Protein AF-A0A9W7L3L1-F1 (afdb_monomer_lite)

Foldseek 3Di:
DDDDDPVRLLVVLVVVLVVVLVVLVVVLVVLLVVLVVPLPDDPVVVLVSLVVLVVVLVVLLVVLVCQLVVLVVVLCCLQPPDADPVRHDPDPDNDDNVNSVSSSCSNVVSVLVSSLVSSCCSLPVGPVCSLVPRPDPVPRQDPPDPSDDDSVVSNVVSVVSSVVSVVVSVVSSVVSVVD

Sequence (179 aa):
MSIPDKTTAQLIALATAVVEVATRNFFFVLFLKGGADNSHWGEEGWMKYAKRAKLRVQDCANDMVVEYLSTFTSSFFLLYLEPSQVFKFASDKTISKSTIFTLAAYQLAPEIALDFYATFMEILAGLKTVHVCYWNPSTGSDPTSQYYFDRFGDMVKAFITKLTMTTAVTCFVLLVCIK

pLDDT: mean 71.61, std 10.52, range [39.62, 88.19]

Structure (mmCIF, N/CA/C/O backbone):
data_AF-A0A9W7L3L1-F1
#
_entry.id   AF-A0A9W7L3L1-F1
#
loop_
_atom_site.group_PDB
_atom_site.id
_atom_site.type_symbol
_atom_site.label_atom_id
_atom_site.label_alt_id
_atom_site.label_comp_id
_atom_site.label_asym_id
_atom_site.label_entity_id
_atom_site.label_seq_id
_atom_site.pdbx_PDB_ins_code
_atom_site.Cartn_x
_atom_site.Cartn_y
_atom_site.Cartn_z
_atom_site.occupancy
_atom_site.B_iso_or_equiv
_atom_site.auth_seq_id
_atom_site.auth_comp_id
_atom_site.auth_asym_id
_atom_site.auth_atom_id
_atom_site.pdbx_PDB_model_num
ATOM 1 N N . MET A 1 1 ? -29.205 -2.256 13.000 1.00 49.16 1 MET A N 1
ATOM 2 C CA . MET A 1 1 ? -28.303 -3.328 12.507 1.00 49.16 1 MET A CA 1
ATOM 3 C C . MET A 1 1 ? -27.537 -3.898 13.690 1.00 49.16 1 MET A C 1
ATOM 5 O O . MET A 1 1 ? -27.146 -3.123 14.553 1.00 49.16 1 MET A O 1
ATOM 9 N N . SER A 1 2 ? -27.358 -5.217 13.777 1.00 57.81 2 SER A N 1
ATOM 10 C CA . SER A 1 2 ? -26.485 -5.831 14.788 1.00 57.81 2 SER A CA 1
ATOM 11 C C . SER A 1 2 ? -25.017 -5.662 14.397 1.00 57.81 2 SER A C 1
ATOM 13 O O . SER A 1 2 ? -24.681 -5.798 13.224 1.00 57.81 2 SER A O 1
ATOM 15 N N . ILE A 1 3 ? -24.152 -5.387 15.377 1.00 64.69 3 ILE A N 1
ATOM 16 C CA . ILE A 1 3 ? -22.695 -5.423 15.192 1.00 64.69 3 ILE A CA 1
ATOM 17 C C . ILE A 1 3 ? -22.320 -6.858 14.783 1.00 64.69 3 ILE A C 1
ATOM 19 O O . ILE A 1 3 ? -22.795 -7.784 15.450 1.00 64.69 3 ILE A O 1
ATOM 23 N N . PRO A 1 4 ? -21.538 -7.062 13.707 1.00 66.12 4 PRO A N 1
ATOM 24 C CA . PRO A 1 4 ? -21.107 -8.395 13.304 1.00 66.12 4 PRO A CA 1
ATOM 25 C C . PRO A 1 4 ? -20.344 -9.073 14.444 1.00 66.12 4 PRO A C 1
ATOM 27 O O . PRO A 1 4 ? -19.575 -8.433 15.166 1.00 66.12 4 PRO A O 1
ATOM 30 N N . ASP A 1 5 ? -20.577 -10.371 14.626 1.00 78.38 5 ASP A N 1
ATOM 31 C CA . ASP A 1 5 ? -19.820 -11.157 15.591 1.00 78.38 5 ASP A CA 1
ATOM 32 C C . ASP A 1 5 ? -18.340 -11.246 15.181 1.00 78.38 5 ASP A C 1
ATOM 34 O O . ASP A 1 5 ? -17.952 -10.941 14.049 1.00 78.38 5 ASP A O 1
ATOM 38 N N . LYS A 1 6 ? -17.497 -11.675 16.123 1.00 74.06 6 LYS A N 1
ATOM 39 C CA . LYS A 1 6 ? -16.042 -11.743 15.954 1.00 74.06 6 LYS A CA 1
ATOM 40 C C . LYS A 1 6 ? -15.629 -12.539 14.711 1.00 74.06 6 LYS A C 1
ATOM 42 O O . LYS A 1 6 ? -14.729 -12.109 13.997 1.00 74.06 6 LYS A O 1
ATOM 47 N N . THR A 1 7 ? -16.277 -13.675 14.458 1.00 80.75 7 THR A N 1
ATOM 48 C CA . THR A 1 7 ? -15.957 -14.551 13.326 1.00 80.75 7 THR A CA 1
ATOM 49 C C . THR A 1 7 ? -16.344 -13.883 12.015 1.00 80.75 7 THR A C 1
ATOM 51 O O . THR A 1 7 ? -15.535 -13.844 11.091 1.00 80.75 7 THR A O 1
ATOM 54 N N . THR A 1 8 ? -17.530 -13.279 11.953 1.00 80.81 8 THR A N 1
ATOM 55 C CA . THR A 1 8 ? -17.968 -12.513 10.7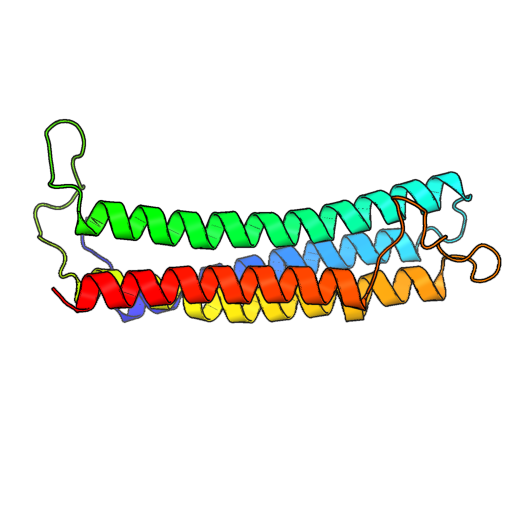79 1.00 80.81 8 THR A CA 1
ATOM 56 C C . THR A 1 8 ? -17.032 -11.338 10.488 1.00 80.81 8 THR A C 1
ATOM 58 O O . THR A 1 8 ? -16.625 -11.152 9.345 1.00 80.81 8 THR A O 1
ATOM 61 N N . ALA A 1 9 ? -16.621 -10.578 11.508 1.00 74.81 9 ALA A N 1
ATOM 62 C CA . ALA A 1 9 ? -15.696 -9.457 11.340 1.00 74.81 9 ALA A CA 1
ATOM 63 C C . ALA A 1 9 ? -14.323 -9.899 10.804 1.00 74.81 9 ALA A C 1
ATOM 65 O O . ALA A 1 9 ? -13.785 -9.269 9.898 1.00 74.81 9 ALA A O 1
ATOM 66 N N . GLN A 1 10 ? -13.780 -11.007 11.318 1.00 75.50 10 GLN A N 1
ATOM 67 C CA . GLN A 1 10 ? -12.518 -11.577 10.836 1.00 75.50 10 GLN A CA 1
ATOM 68 C C . GLN A 1 10 ? -12.615 -12.069 9.389 1.00 75.50 10 GLN A C 1
ATOM 70 O O . GLN A 1 10 ? -11.699 -11.839 8.604 1.00 75.50 10 GLN A O 1
ATOM 75 N N . LEU A 1 11 ? -13.715 -12.736 9.029 1.00 80.06 11 LEU A N 1
ATOM 76 C CA . LEU A 1 11 ? -13.930 -13.230 7.668 1.00 80.06 11 LEU A CA 1
ATOM 77 C C . LEU A 1 11 ? -14.075 -12.089 6.665 1.00 80.06 11 LEU A C 1
ATOM 79 O O . LEU A 1 11 ? -13.527 -12.183 5.571 1.00 80.06 11 LEU A O 1
ATOM 83 N N . ILE A 1 12 ? -14.774 -11.014 7.038 1.00 82.00 12 ILE A N 1
ATOM 84 C CA . ILE A 1 12 ? -14.893 -9.821 6.196 1.00 82.00 12 ILE A CA 1
ATOM 85 C C . ILE A 1 12 ? -13.519 -9.182 6.005 1.00 82.00 12 ILE A C 1
ATOM 87 O O . ILE A 1 12 ? -13.128 -8.992 4.861 1.00 82.00 12 ILE A O 1
ATOM 91 N N . ALA A 1 13 ? -12.769 -8.939 7.087 1.00 77.44 13 ALA A N 1
ATOM 92 C CA . ALA A 1 13 ? -11.431 -8.348 7.009 1.00 77.44 13 ALA A CA 1
ATOM 93 C C . ALA A 1 13 ? -10.471 -9.188 6.148 1.00 77.44 13 ALA A C 1
ATOM 95 O O . ALA A 1 13 ? -9.719 -8.655 5.338 1.00 77.44 13 ALA A O 1
ATOM 96 N N . LEU A 1 14 ? -10.526 -10.519 6.269 1.00 79.69 14 LEU A N 1
ATOM 97 C CA . LEU A 1 14 ? -9.731 -11.415 5.431 1.00 79.69 14 LEU A CA 1
ATOM 98 C C . LEU A 1 14 ? -10.170 -11.370 3.961 1.00 79.69 14 LEU A C 1
ATOM 100 O O . LEU A 1 14 ? -9.328 -11.335 3.068 1.00 79.69 14 LEU A O 1
ATOM 104 N N . ALA A 1 15 ? -11.476 -11.394 3.693 1.00 83.19 15 ALA A N 1
ATOM 105 C CA . ALA A 1 15 ? -11.995 -11.361 2.330 1.00 83.19 15 ALA A CA 1
ATOM 106 C C . ALA A 1 15 ? -11.652 -10.040 1.627 1.00 83.19 15 ALA A C 1
ATOM 108 O O . ALA A 1 15 ? -11.246 -10.069 0.466 1.00 83.19 15 ALA A O 1
ATOM 109 N N . THR A 1 16 ? -11.763 -8.904 2.322 1.00 81.81 16 THR A N 1
ATOM 110 C CA . THR A 1 16 ? -11.386 -7.590 1.779 1.00 81.81 16 THR A CA 1
ATOM 111 C C . THR A 1 16 ? -9.898 -7.537 1.467 1.00 81.81 16 THR A C 1
ATOM 113 O O . THR A 1 16 ? -9.542 -7.233 0.332 1.00 81.81 16 THR A O 1
ATOM 116 N N . ALA A 1 17 ? -9.057 -7.976 2.405 1.00 79.75 17 ALA A N 1
ATOM 117 C CA . ALA A 1 17 ? -7.612 -8.085 2.229 1.00 79.75 17 ALA A CA 1
ATOM 118 C C . ALA A 1 17 ? -7.218 -8.929 0.999 1.00 79.75 17 ALA A C 1
ATOM 120 O O . ALA A 1 17 ? -6.363 -8.549 0.200 1.00 79.75 17 ALA A O 1
ATOM 121 N N . VAL A 1 18 ? -7.857 -10.089 0.808 1.00 81.31 18 VAL A N 1
ATOM 122 C CA . VAL A 1 18 ? -7.585 -10.959 -0.350 1.00 81.31 18 VAL A CA 1
ATOM 123 C C . VAL A 1 18 ? -7.983 -10.282 -1.661 1.00 81.31 18 VAL A C 1
ATOM 125 O O . VAL A 1 18 ? -7.222 -10.333 -2.631 1.00 81.31 18 VAL A O 1
ATOM 128 N N . VAL A 1 19 ? -9.166 -9.665 -1.710 1.00 85.25 19 VAL A N 1
ATOM 129 C CA . VAL A 1 19 ? -9.667 -8.978 -2.911 1.00 85.25 19 VAL A CA 1
ATOM 130 C C . VAL A 1 19 ? -8.762 -7.811 -3.288 1.00 85.25 19 VAL A C 1
ATOM 132 O O . VAL A 1 19 ? -8.437 -7.641 -4.466 1.00 85.25 19 VAL A O 1
ATOM 135 N N . GLU A 1 20 ? -8.326 -7.035 -2.306 1.00 82.38 20 GLU A N 1
ATOM 136 C CA . GLU A 1 20 ? -7.454 -5.887 -2.507 1.00 82.38 20 GLU A CA 1
ATOM 137 C C . GLU A 1 20 ? -6.094 -6.304 -3.075 1.00 82.38 20 GLU A C 1
ATOM 139 O O . GLU A 1 20 ? -5.716 -5.865 -4.165 1.00 82.38 20 GLU A O 1
ATOM 144 N N . VAL A 1 21 ? -5.405 -7.249 -2.427 1.00 83.12 21 VAL A N 1
ATOM 145 C CA . VAL A 1 21 ? -4.099 -7.749 -2.886 1.00 83.12 21 VAL A CA 1
ATOM 146 C C . VAL A 1 21 ? -4.199 -8.368 -4.274 1.00 83.12 21 VAL A C 1
ATOM 148 O O . VAL A 1 21 ? -3.333 -8.135 -5.121 1.00 83.12 21 VAL A O 1
ATOM 151 N N . ALA A 1 22 ? -5.254 -9.143 -4.541 1.00 83.06 22 ALA A N 1
ATOM 152 C CA . ALA A 1 22 ? -5.480 -9.738 -5.854 1.00 83.06 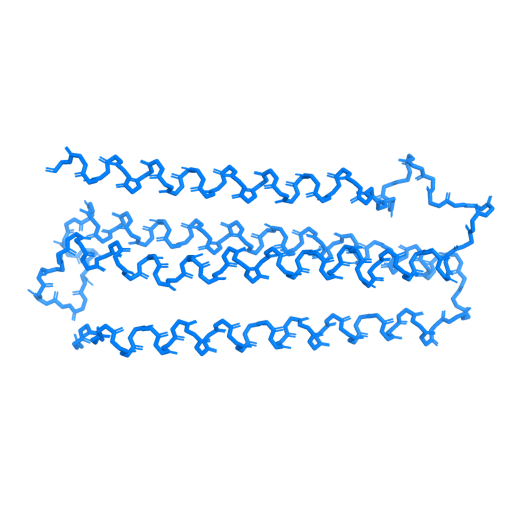22 ALA A CA 1
ATOM 153 C C . ALA A 1 22 ? -5.653 -8.662 -6.936 1.00 83.06 22 ALA A C 1
ATOM 155 O O . ALA A 1 22 ? -5.023 -8.740 -7.993 1.00 83.06 22 ALA A O 1
ATOM 156 N N . THR A 1 23 ? -6.453 -7.632 -6.655 1.00 85.81 23 THR A N 1
ATOM 157 C CA . THR A 1 23 ? -6.703 -6.509 -7.570 1.00 85.81 23 THR A CA 1
ATOM 158 C C . THR A 1 23 ? -5.425 -5.715 -7.824 1.00 85.81 23 THR A C 1
ATOM 160 O O . THR A 1 23 ? -5.067 -5.430 -8.971 1.00 85.81 23 THR A O 1
ATOM 163 N N . ARG A 1 24 ? -4.678 -5.414 -6.763 1.00 84.00 24 ARG A N 1
ATOM 164 C CA . ARG A 1 24 ? -3.423 -4.673 -6.835 1.00 84.00 24 ARG A CA 1
ATOM 165 C C . ARG A 1 24 ? -2.362 -5.418 -7.633 1.00 84.00 24 ARG A C 1
ATOM 167 O O . ARG A 1 24 ? -1.765 -4.831 -8.539 1.00 84.00 24 ARG A O 1
ATOM 174 N N . ASN A 1 25 ? -2.188 -6.713 -7.367 1.00 84.94 25 ASN A N 1
ATOM 175 C CA . ASN A 1 25 ? -1.288 -7.582 -8.123 1.00 84.94 25 ASN A CA 1
ATOM 176 C C . ASN A 1 25 ? -1.704 -7.689 -9.591 1.00 84.94 25 ASN A C 1
ATOM 178 O O . ASN A 1 25 ? -0.848 -7.613 -10.470 1.00 84.94 25 ASN A O 1
ATOM 182 N N . PHE A 1 26 ? -3.001 -7.814 -9.877 1.00 87.25 26 PHE A N 1
ATOM 183 C CA . PHE A 1 26 ? -3.508 -7.864 -11.24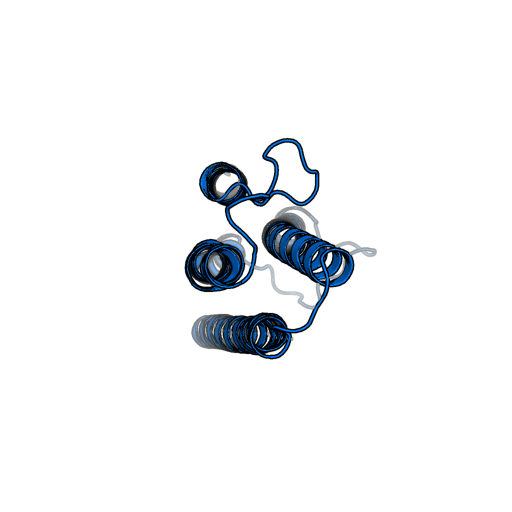6 1.00 87.25 26 PHE A CA 1
ATOM 184 C C . PHE A 1 26 ? -3.117 -6.609 -12.039 1.00 87.25 26 PHE A C 1
ATOM 186 O O . PHE A 1 26 ? -2.480 -6.710 -13.091 1.00 87.25 26 PHE A O 1
ATOM 193 N N . PHE A 1 27 ? -3.408 -5.417 -11.510 1.00 88.19 27 PHE A N 1
ATOM 194 C CA . PHE A 1 27 ? -3.028 -4.165 -12.171 1.00 88.19 27 PHE A CA 1
ATOM 195 C C . PHE A 1 27 ? -1.515 -3.946 -12.212 1.00 88.19 27 PHE A C 1
ATOM 197 O O . PHE A 1 27 ? -1.012 -3.348 -13.164 1.00 88.19 27 PHE A O 1
ATOM 204 N N . PHE A 1 28 ? -0.776 -4.441 -11.219 1.00 86.81 28 PHE A N 1
ATOM 205 C CA . PHE A 1 28 ? 0.680 -4.377 -11.229 1.00 86.81 28 PHE A CA 1
ATOM 206 C C . PHE A 1 28 ? 1.277 -5.221 -12.356 1.00 86.81 28 PHE A C 1
ATOM 208 O O . PHE A 1 28 ? 2.113 -4.737 -13.116 1.00 86.81 28 PHE A O 1
ATOM 215 N N . VAL A 1 29 ? 0.806 -6.456 -12.525 1.00 86.62 29 VAL A N 1
ATOM 216 C CA . VAL A 1 29 ? 1.247 -7.339 -13.612 1.00 86.62 29 VAL A CA 1
ATOM 217 C C . VAL A 1 29 ? 0.904 -6.740 -14.975 1.00 86.62 29 VAL A C 1
ATOM 219 O O . VAL A 1 29 ? 1.750 -6.756 -15.868 1.00 86.62 29 VAL A O 1
ATOM 222 N N . LEU A 1 30 ? -0.285 -6.145 -15.138 1.00 88.06 30 LEU A N 1
ATOM 223 C CA . LEU A 1 30 ? -0.638 -5.421 -16.366 1.00 88.06 30 LEU A CA 1
ATOM 224 C C . LEU A 1 30 ? 0.302 -4.241 -16.636 1.00 88.06 30 LEU A C 1
ATOM 226 O O . LEU A 1 30 ? 0.712 -4.041 -17.780 1.00 88.06 30 LEU A O 1
ATOM 230 N N . PHE A 1 31 ? 0.677 -3.489 -15.597 1.00 87.75 31 PHE A N 1
ATOM 231 C CA . PHE A 1 31 ? 1.650 -2.407 -15.718 1.00 87.75 31 PHE A CA 1
ATOM 232 C C . PHE A 1 31 ? 3.006 -2.937 -16.203 1.00 87.75 31 PHE A C 1
ATOM 234 O O . PHE A 1 31 ? 3.514 -2.453 -17.213 1.00 87.75 31 PHE A O 1
ATOM 241 N N . LEU A 1 32 ? 3.548 -3.972 -15.548 1.00 84.44 32 LEU A N 1
ATOM 242 C CA . LEU A 1 32 ? 4.829 -4.588 -15.920 1.00 84.44 32 LEU A CA 1
ATOM 243 C C . LEU A 1 32 ? 4.819 -5.148 -17.343 1.00 84.44 32 LEU A C 1
ATOM 245 O O . LEU A 1 32 ? 5.781 -4.942 -18.082 1.00 84.44 32 LEU A O 1
ATOM 249 N N . LYS A 1 33 ? 3.728 -5.814 -17.737 1.00 84.44 33 LYS A N 1
ATOM 250 C CA . LYS A 1 33 ? 3.529 -6.299 -19.106 1.00 84.44 33 LYS A CA 1
ATOM 251 C C . LYS A 1 33 ? 3.569 -5.145 -20.109 1.00 84.44 33 LYS A C 1
ATOM 253 O O . LYS A 1 33 ? 4.226 -5.259 -21.135 1.00 84.44 33 LYS A O 1
ATOM 258 N N . GLY A 1 34 ? 2.949 -4.012 -19.778 1.00 82.94 34 GLY A N 1
ATOM 259 C CA . GLY A 1 34 ? 3.036 -2.791 -20.577 1.00 82.94 34 GLY A CA 1
ATOM 260 C C . GLY A 1 34 ? 4.475 -2.314 -20.794 1.00 82.94 34 GLY A C 1
ATOM 261 O O . GLY A 1 34 ? 4.801 -1.885 -21.891 1.00 82.94 34 GLY A O 1
ATOM 262 N N . GLY A 1 35 ? 5.361 -2.427 -19.803 1.00 79.00 35 GLY A N 1
ATOM 263 C CA . GLY A 1 35 ? 6.789 -2.156 -20.005 1.00 79.00 35 GLY A CA 1
ATOM 264 C C . GLY A 1 35 ? 7.481 -3.209 -20.876 1.00 79.00 35 GLY A C 1
ATOM 265 O O . GLY A 1 35 ? 8.235 -2.860 -21.779 1.00 79.00 35 GLY A O 1
ATOM 266 N N . ALA A 1 36 ? 7.207 -4.492 -20.633 1.00 77.62 36 ALA A N 1
ATOM 267 C CA . ALA A 1 36 ? 7.851 -5.602 -21.339 1.00 77.62 36 ALA A CA 1
ATOM 268 C C . ALA A 1 36 ? 7.498 -5.654 -22.839 1.00 77.62 36 ALA A C 1
ATOM 270 O O . ALA A 1 36 ? 8.373 -5.897 -23.668 1.00 77.62 36 ALA A O 1
ATOM 271 N N . ASP A 1 37 ? 6.242 -5.375 -23.196 1.00 80.00 37 ASP A N 1
ATOM 272 C CA . ASP A 1 37 ? 5.748 -5.441 -24.579 1.00 80.00 37 ASP A CA 1
ATOM 273 C C . ASP A 1 37 ? 6.203 -4.238 -25.437 1.00 80.00 37 ASP A C 1
ATOM 275 O O . ASP A 1 37 ? 6.034 -4.233 -26.657 1.00 80.00 37 ASP A O 1
ATOM 279 N N . ASN A 1 38 ? 6.793 -3.203 -24.828 1.00 75.00 38 ASN A N 1
ATOM 280 C CA . ASN A 1 38 ? 7.117 -1.938 -25.491 1.00 75.00 38 ASN A CA 1
ATOM 281 C C . ASN A 1 38 ? 8.627 -1.674 -25.624 1.00 75.00 38 ASN A C 1
ATOM 283 O O . ASN A 1 38 ? 9.104 -0.552 -25.455 1.00 75.00 38 ASN A O 1
ATOM 287 N N . SER A 1 39 ? 9.388 -2.696 -26.027 1.00 68.12 39 SER A N 1
ATOM 288 C CA . SER A 1 39 ? 10.835 -2.594 -26.304 1.00 68.12 39 SER A CA 1
ATOM 289 C C . SER A 1 39 ? 11.217 -1.570 -27.389 1.00 68.12 39 SER A C 1
ATOM 291 O O . SER A 1 39 ? 12.383 -1.207 -27.509 1.00 68.12 39 SER A O 1
ATOM 293 N N . HIS A 1 40 ? 10.244 -1.099 -28.172 1.00 72.38 40 HIS A N 1
ATOM 294 C CA . HIS A 1 40 ? 10.414 -0.159 -29.279 1.00 72.38 40 HIS A CA 1
ATOM 295 C C . HIS A 1 40 ? 10.190 1.310 -28.886 1.00 72.38 40 HIS A C 1
ATOM 297 O O . HIS A 1 40 ? 10.290 2.191 -29.742 1.00 72.38 40 HIS A O 1
ATOM 303 N N . TRP A 1 41 ? 9.845 1.606 -27.627 1.00 77.38 41 TRP A N 1
ATOM 304 C CA . TRP A 1 41 ? 9.717 2.992 -27.185 1.00 77.38 41 TRP A CA 1
ATOM 305 C C . TRP A 1 41 ? 11.054 3.727 -27.287 1.00 77.38 41 TRP A C 1
ATOM 307 O O . TRP A 1 41 ? 12.091 3.241 -26.839 1.00 77.38 41 TRP A O 1
ATOM 317 N N . GLY A 1 42 ? 11.004 4.937 -27.844 1.00 74.19 42 GLY A N 1
ATOM 318 C CA . GLY A 1 42 ? 12.093 5.898 -27.718 1.00 74.19 42 GLY A CA 1
ATOM 319 C C . GLY A 1 42 ? 12.218 6.423 -26.285 1.00 74.19 42 GLY A C 1
ATOM 320 O O . GLY A 1 42 ? 11.384 6.140 -25.420 1.00 74.19 42 GLY A O 1
ATOM 321 N N . GLU A 1 43 ? 13.241 7.240 -26.049 1.00 74.81 43 GLU A N 1
ATOM 322 C CA . GLU A 1 43 ? 13.563 7.814 -24.735 1.00 74.81 43 GLU A CA 1
ATOM 323 C C . GLU A 1 43 ? 12.355 8.487 -24.060 1.00 74.81 43 GLU A C 1
ATOM 325 O O . GLU A 1 43 ? 12.058 8.212 -22.900 1.00 74.81 43 GLU A O 1
ATOM 330 N N . GLU A 1 44 ? 11.579 9.280 -24.804 1.00 79.31 44 GLU A N 1
ATOM 331 C CA . GLU A 1 44 ? 10.388 9.960 -24.280 1.00 79.31 44 GLU A CA 1
ATOM 332 C C . GLU A 1 44 ? 9.308 8.981 -23.770 1.00 79.31 44 GLU A C 1
ATOM 334 O O . GLU A 1 44 ? 8.650 9.231 -22.754 1.00 79.31 44 GLU A O 1
ATOM 339 N N . GLY A 1 45 ? 9.120 7.850 -24.459 1.00 80.25 45 GLY A N 1
ATOM 340 C CA . GLY A 1 45 ? 8.160 6.814 -24.070 1.00 80.25 45 GLY A CA 1
ATOM 341 C C . GLY A 1 45 ? 8.572 6.136 -22.768 1.00 80.25 45 GLY A C 1
ATOM 342 O O . GLY A 1 45 ? 7.770 6.032 -21.833 1.00 80.25 45 GLY A O 1
ATOM 343 N N . TRP A 1 46 ? 9.854 5.782 -22.665 1.00 77.88 46 TRP A N 1
ATOM 344 C CA . TRP A 1 46 ? 10.433 5.240 -21.442 1.00 77.88 46 TRP A CA 1
ATOM 345 C C . TRP A 1 46 ? 10.368 6.238 -20.285 1.00 77.88 46 TRP A C 1
ATOM 347 O O . TRP A 1 46 ? 9.913 5.867 -19.202 1.00 77.88 46 TRP A O 1
ATOM 357 N N . MET A 1 47 ? 10.686 7.518 -20.503 1.00 75.38 47 MET A N 1
ATOM 358 C CA . MET A 1 47 ? 10.553 8.574 -19.487 1.00 75.38 47 MET A CA 1
ATOM 359 C C . MET A 1 47 ? 9.123 8.690 -18.948 1.00 75.38 47 MET A C 1
ATOM 361 O O . MET A 1 47 ? 8.912 8.759 -17.733 1.00 75.38 47 MET A O 1
ATOM 365 N N . LYS A 1 48 ? 8.117 8.674 -19.830 1.00 78.50 48 LYS A N 1
ATOM 366 C CA . LYS A 1 48 ? 6.699 8.688 -19.431 1.00 78.50 48 LYS A CA 1
ATOM 367 C C . LYS A 1 48 ? 6.335 7.454 -18.606 1.00 78.50 48 LYS A C 1
ATOM 369 O O . LYS A 1 48 ? 5.600 7.575 -17.624 1.00 78.50 48 LYS A O 1
ATOM 374 N N . TYR A 1 49 ? 6.850 6.285 -18.972 1.00 80.81 49 TYR A N 1
ATOM 375 C CA . TYR A 1 49 ? 6.618 5.045 -18.239 1.00 80.81 49 TYR A CA 1
ATOM 376 C C . TYR A 1 49 ? 7.279 5.048 -16.850 1.00 80.81 49 TYR A C 1
ATOM 378 O O . TYR A 1 49 ? 6.614 4.732 -15.864 1.00 80.81 49 TYR A O 1
ATOM 386 N N . ALA A 1 50 ? 8.527 5.513 -16.736 1.00 76.19 50 ALA A N 1
ATOM 387 C CA . ALA A 1 50 ? 9.212 5.692 -15.453 1.00 76.19 50 ALA A CA 1
ATOM 388 C C . ALA A 1 50 ? 8.481 6.690 -14.540 1.00 76.19 50 ALA A C 1
ATOM 390 O O . ALA A 1 50 ? 8.280 6.427 -13.353 1.00 76.19 50 ALA A O 1
ATOM 391 N N . LYS A 1 51 ? 7.969 7.799 -15.095 1.00 77.62 51 LYS A N 1
ATOM 392 C CA . LYS A 1 51 ? 7.120 8.736 -14.342 1.00 77.62 51 LYS A CA 1
ATOM 393 C C . LYS A 1 51 ? 5.868 8.049 -13.789 1.00 77.62 51 LYS A C 1
ATOM 395 O O . LYS A 1 51 ? 5.535 8.248 -12.624 1.00 77.62 51 LYS A O 1
ATOM 400 N N . ARG A 1 52 ? 5.179 7.231 -14.593 1.00 82.44 52 ARG A N 1
ATOM 401 C CA . ARG A 1 52 ? 3.995 6.472 -14.146 1.00 82.44 52 ARG A CA 1
ATOM 402 C C . ARG A 1 52 ? 4.344 5.452 -13.062 1.00 82.44 52 ARG A C 1
ATOM 404 O O . ARG A 1 52 ? 3.591 5.329 -12.104 1.00 82.44 52 ARG A O 1
ATOM 411 N N . ALA A 1 53 ? 5.488 4.779 -13.174 1.00 79.62 53 ALA A N 1
ATOM 412 C CA . ALA A 1 53 ? 5.985 3.869 -12.143 1.00 79.62 53 ALA A CA 1
ATOM 413 C C . ALA A 1 53 ? 6.208 4.593 -10.805 1.00 79.62 53 ALA A C 1
ATOM 415 O O . ALA A 1 53 ? 5.769 4.116 -9.762 1.00 79.62 53 ALA A O 1
ATOM 416 N N . LYS A 1 54 ? 6.829 5.778 -10.838 1.00 75.88 54 LYS A N 1
ATOM 417 C CA . LYS A 1 54 ? 7.043 6.605 -9.644 1.00 75.88 54 LYS A CA 1
ATOM 418 C C . LYS A 1 54 ? 5.731 7.069 -9.016 1.00 75.88 54 LYS A C 1
ATOM 420 O O . LYS A 1 54 ? 5.572 6.962 -7.804 1.00 75.88 54 LYS A O 1
ATOM 425 N N . LEU A 1 55 ? 4.787 7.531 -9.838 1.00 80.19 55 LEU A N 1
ATOM 426 C CA . LEU A 1 55 ? 3.452 7.905 -9.370 1.00 80.19 55 LEU A CA 1
ATOM 427 C C . LEU A 1 55 ? 2.733 6.717 -8.734 1.00 80.19 55 LEU A C 1
ATOM 429 O O . LEU A 1 55 ? 2.130 6.894 -7.690 1.00 80.19 55 LEU A O 1
ATOM 433 N N . ARG A 1 56 ? 2.857 5.510 -9.294 1.00 83.44 56 ARG A N 1
ATOM 434 C CA . ARG A 1 56 ? 2.270 4.298 -8.710 1.00 83.44 56 ARG A CA 1
ATOM 435 C C . ARG A 1 56 ? 2.831 3.985 -7.320 1.00 83.44 56 ARG A C 1
ATOM 437 O O . ARG A 1 56 ? 2.064 3.658 -6.428 1.00 83.44 56 ARG A O 1
ATOM 444 N N . VAL A 1 57 ? 4.145 4.096 -7.118 1.00 76.69 57 VAL A N 1
ATOM 445 C CA . VAL A 1 57 ? 4.759 3.866 -5.793 1.00 76.69 57 VAL A CA 1
ATOM 446 C C . VAL A 1 57 ? 4.321 4.929 -4.784 1.00 76.69 57 VAL A C 1
ATOM 448 O O . VAL A 1 57 ? 4.087 4.614 -3.622 1.00 76.69 57 VAL A O 1
ATOM 451 N N . GLN A 1 58 ? 4.184 6.181 -5.223 1.00 76.88 58 GLN A N 1
ATOM 452 C CA . GLN A 1 58 ? 3.654 7.254 -4.380 1.00 76.88 58 GLN A CA 1
ATOM 453 C C . GLN A 1 58 ? 2.176 7.050 -4.046 1.00 76.88 58 GLN A C 1
ATOM 455 O O . GLN A 1 58 ? 1.795 7.235 -2.899 1.00 76.88 58 GLN A O 1
ATOM 460 N N . ASP A 1 59 ? 1.370 6.652 -5.025 1.00 80.31 59 ASP A N 1
ATOM 461 C CA . ASP A 1 59 ? -0.049 6.339 -4.861 1.00 80.31 59 ASP A CA 1
ATOM 462 C C . ASP A 1 59 ? -0.231 5.204 -3.853 1.00 80.31 59 ASP A C 1
ATOM 464 O O . ASP A 1 59 ? -0.913 5.384 -2.856 1.00 80.31 59 ASP A O 1
ATOM 468 N N . CYS A 1 60 ? 0.536 4.121 -4.009 1.00 76.19 60 CYS A N 1
ATOM 469 C CA . CYS A 1 60 ? 0.649 3.047 -3.026 1.00 76.19 60 CYS A CA 1
ATOM 470 C C . CYS A 1 60 ? 0.962 3.571 -1.619 1.00 76.19 60 CYS A C 1
ATOM 472 O O . CYS A 1 60 ? 0.385 3.089 -0.656 1.00 76.19 60 CYS A O 1
ATOM 474 N N . ALA A 1 61 ? 1.915 4.492 -1.468 1.00 73.31 61 ALA A N 1
ATOM 475 C CA . ALA A 1 61 ? 2.267 5.015 -0.151 1.00 73.31 61 ALA A CA 1
ATOM 476 C C . ALA A 1 61 ? 1.169 5.925 0.423 1.00 73.31 61 ALA A C 1
ATOM 478 O O . ALA A 1 61 ? 0.989 5.966 1.637 1.00 73.31 61 ALA A O 1
ATOM 479 N N . ASN A 1 62 ? 0.453 6.655 -0.432 1.00 77.62 62 ASN A N 1
ATOM 480 C CA . ASN A 1 62 ? -0.639 7.539 -0.035 1.00 77.62 62 ASN A CA 1
ATOM 481 C C . ASN A 1 62 ? -1.896 6.758 0.362 1.00 77.62 62 ASN A C 1
ATOM 483 O O . ASN A 1 62 ? -2.534 7.131 1.343 1.00 77.62 62 ASN A O 1
ATOM 487 N N . ASP A 1 63 ? -2.222 5.690 -0.364 1.00 76.69 63 ASP A N 1
ATOM 488 C CA . ASP A 1 63 ? -3.363 4.804 -0.099 1.00 76.69 63 ASP A CA 1
ATOM 489 C C . ASP A 1 63 ? -3.284 4.245 1.328 1.00 76.69 63 ASP A C 1
ATOM 491 O O . ASP A 1 63 ? -4.152 4.503 2.161 1.00 76.69 63 ASP A O 1
ATOM 495 N N . MET A 1 64 ? -2.113 3.704 1.676 1.00 75.69 64 MET A N 1
ATOM 496 C CA . MET A 1 64 ? -1.786 3.212 3.021 1.00 75.69 64 MET A CA 1
ATOM 497 C C . MET A 1 64 ? -2.002 4.270 4.111 1.00 75.69 64 MET A C 1
ATOM 499 O O . MET A 1 64 ? -2.503 3.993 5.200 1.00 75.69 64 MET A O 1
ATOM 503 N N . VAL A 1 65 ? -1.610 5.521 3.843 1.00 75.44 65 VAL A N 1
ATOM 504 C CA . VAL A 1 65 ? -1.799 6.622 4.798 1.00 75.44 65 VAL A CA 1
ATOM 505 C C . VAL A 1 65 ? -3.285 6.901 5.009 1.00 75.44 65 VAL A C 1
ATOM 507 O O . VAL A 1 65 ? -3.709 7.110 6.147 1.00 75.44 65 VAL A O 1
A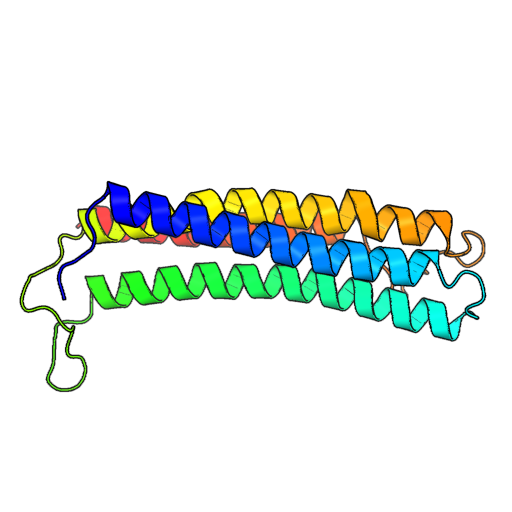TOM 510 N N . VAL A 1 66 ? -4.079 6.899 3.940 1.00 79.00 66 VAL A N 1
ATOM 511 C CA . VAL A 1 66 ? -5.528 7.122 4.012 1.00 79.00 66 VAL A CA 1
ATOM 512 C C . VAL A 1 66 ? -6.219 5.984 4.763 1.00 79.00 66 VAL A C 1
ATOM 514 O O . VAL A 1 66 ? -7.079 6.248 5.604 1.00 79.00 66 VAL A O 1
ATOM 517 N N . GLU A 1 67 ? -5.828 4.737 4.539 1.00 76.69 67 GLU A N 1
ATOM 518 C CA . GLU A 1 67 ? -6.412 3.560 5.196 1.00 76.69 67 GLU A CA 1
ATOM 519 C C . GLU A 1 67 ? -6.128 3.535 6.701 1.00 76.69 67 GLU A C 1
ATOM 521 O O . GLU A 1 67 ? -7.034 3.333 7.523 1.00 76.69 67 GLU A O 1
ATOM 526 N N . TYR A 1 68 ? -4.896 3.855 7.100 1.00 79.06 68 TYR A N 1
ATOM 527 C CA . TYR A 1 68 ? -4.540 3.931 8.516 1.00 79.06 68 TYR A CA 1
ATOM 528 C C . TYR A 1 68 ? -5.221 5.113 9.211 1.00 79.06 68 TYR A C 1
ATOM 530 O O . TYR A 1 68 ? -5.784 4.955 10.300 1.00 79.06 68 TYR A O 1
ATOM 538 N N . LEU A 1 69 ? -5.217 6.295 8.582 1.00 76.88 69 LEU A N 1
ATOM 539 C CA . LEU A 1 69 ? -5.856 7.487 9.142 1.00 76.88 69 LEU A CA 1
ATOM 540 C C . LEU A 1 69 ? -7.375 7.336 9.219 1.00 76.88 69 LEU A C 1
ATOM 542 O O . LEU A 1 69 ? -7.967 7.719 10.222 1.00 76.88 69 LEU A O 1
ATOM 546 N N . SER A 1 70 ? -8.020 6.750 8.212 1.00 79.62 70 SER A N 1
ATOM 547 C CA . SER A 1 70 ? -9.472 6.544 8.220 1.00 79.62 70 SER A CA 1
ATOM 548 C C . SER A 1 70 ? -9.903 5.561 9.309 1.00 79.62 70 SER A C 1
ATOM 550 O O . SER A 1 70 ? -10.875 5.831 10.023 1.00 79.62 70 SER A O 1
ATOM 552 N N . THR A 1 71 ? -9.147 4.480 9.525 1.00 78.62 71 THR A N 1
ATOM 553 C CA . THR A 1 71 ? -9.401 3.534 10.623 1.00 78.62 71 THR A CA 1
ATOM 554 C C . THR A 1 71 ? -9.202 4.195 11.990 1.00 78.62 71 THR A C 1
ATOM 556 O O . THR A 1 71 ? -10.021 4.017 12.900 1.00 78.62 71 THR A O 1
ATOM 559 N N . PHE A 1 72 ? -8.158 5.019 12.129 1.00 74.00 72 PHE A N 1
ATOM 560 C CA . PHE A 1 72 ? -7.909 5.830 13.322 1.00 74.00 72 PHE A CA 1
ATOM 561 C C . PHE A 1 72 ? -9.057 6.805 13.596 1.00 74.00 72 PHE A C 1
ATOM 563 O O . PHE A 1 72 ? -9.628 6.801 14.686 1.00 74.00 72 PHE A O 1
ATOM 570 N N . THR A 1 73 ? -9.433 7.613 12.606 1.00 75.69 73 THR A N 1
ATOM 571 C CA . THR A 1 73 ? -10.475 8.636 12.731 1.00 75.69 73 THR A CA 1
ATOM 572 C C . THR A 1 73 ? -11.827 8.002 13.040 1.00 75.69 73 THR A C 1
ATOM 574 O O . THR A 1 73 ? -12.548 8.491 13.909 1.00 75.69 73 THR A O 1
ATOM 577 N N . SER A 1 74 ? -12.143 6.867 12.413 1.00 77.38 74 SER A N 1
ATOM 578 C CA . SER A 1 74 ? -13.364 6.106 12.699 1.00 77.38 74 SER A CA 1
ATOM 579 C C . SER A 1 74 ? -13.384 5.595 14.140 1.00 77.38 74 SER A C 1
ATOM 581 O O . SER A 1 74 ? -14.383 5.751 14.843 1.00 77.38 74 SER A O 1
ATOM 583 N N . SER A 1 75 ? -12.262 5.047 14.616 1.00 77.19 75 SER A N 1
ATOM 584 C CA . SER A 1 75 ? -12.127 4.583 16.001 1.00 77.19 75 SER A CA 1
ATOM 585 C C . SER A 1 75 ? -12.234 5.742 16.996 1.00 77.19 75 SER A C 1
ATOM 587 O O . SER A 1 75 ? -12.934 5.627 17.998 1.00 77.19 75 SER A O 1
ATOM 589 N N . PHE A 1 76 ? -11.597 6.880 16.706 1.00 77.12 76 PHE A N 1
ATOM 590 C CA . PHE A 1 76 ? -11.680 8.097 17.514 1.00 77.12 76 PHE A CA 1
ATOM 591 C C . PHE A 1 76 ? -13.120 8.593 17.650 1.00 77.12 76 PHE A C 1
ATOM 593 O O . PHE A 1 76 ? -13.576 8.849 18.764 1.00 77.12 76 PHE A O 1
ATOM 600 N N . PHE A 1 77 ? -13.860 8.670 16.543 1.00 75.81 77 PHE A N 1
ATOM 601 C CA . PHE A 1 77 ? -15.266 9.060 16.574 1.00 75.81 77 PHE A CA 1
ATOM 602 C C . PHE A 1 77 ? -16.115 8.090 17.395 1.00 75.81 77 PHE A C 1
ATOM 604 O O . PHE A 1 77 ? -16.907 8.541 18.214 1.00 75.81 77 PHE A O 1
ATOM 611 N N . LEU A 1 78 ? -15.910 6.778 17.265 1.00 74.81 78 LEU A N 1
ATOM 612 C CA . LEU A 1 78 ? -16.643 5.789 18.066 1.00 74.81 78 LEU A CA 1
ATOM 613 C C . LEU A 1 78 ? -16.325 5.854 19.570 1.00 74.81 78 LEU A C 1
ATOM 615 O O . LEU A 1 78 ? -17.154 5.456 20.384 1.00 74.81 78 LEU A O 1
ATOM 619 N N . LEU A 1 79 ? -15.132 6.321 19.945 1.00 74.38 79 LEU A N 1
ATOM 620 C CA . LEU A 1 79 ? -14.680 6.389 21.338 1.00 74.38 79 LEU A CA 1
ATOM 621 C C . LEU A 1 79 ? -15.039 7.704 22.037 1.00 74.38 79 LEU A C 1
ATOM 623 O O . LEU A 1 79 ? -15.237 7.697 23.252 1.00 74.38 79 LEU A O 1
ATOM 627 N N . TYR A 1 80 ? -15.063 8.816 21.300 1.00 72.56 80 TYR A N 1
ATOM 628 C CA . TYR A 1 80 ? -15.102 10.160 21.885 1.00 72.56 80 TYR A CA 1
ATOM 629 C C . TYR A 1 80 ? -16.254 11.040 21.404 1.00 72.56 80 TYR A C 1
ATOM 631 O O . TYR A 1 80 ? -16.538 12.038 22.065 1.00 72.56 80 TYR A O 1
ATOM 639 N N . LEU A 1 81 ? -16.924 10.715 20.292 1.00 68.88 81 LEU A N 1
ATOM 640 C CA . LEU A 1 81 ? -18.154 11.418 19.934 1.00 68.88 81 LEU A CA 1
ATOM 641 C C . LEU A 1 81 ? -19.333 10.749 20.630 1.00 68.88 81 LEU A C 1
ATOM 643 O O . LEU A 1 81 ? -19.729 9.634 20.291 1.00 68.88 81 LEU A O 1
ATOM 647 N N . GLU A 1 82 ? -19.916 11.459 21.592 1.00 58.25 82 GLU A N 1
ATOM 648 C CA . GLU A 1 82 ? -21.206 11.068 22.141 1.00 58.25 82 GLU A CA 1
ATOM 649 C C . GLU A 1 82 ? -22.280 11.137 21.043 1.00 58.25 82 GLU A C 1
ATOM 651 O O . GLU A 1 82 ? -22.285 12.077 20.235 1.00 58.25 82 GLU A O 1
ATOM 656 N N . PRO A 1 83 ? -23.209 10.164 20.997 1.00 57.88 83 PRO A N 1
ATOM 657 C CA . PRO A 1 83 ? -24.345 10.231 20.096 1.00 57.88 83 PRO A CA 1
ATOM 658 C C . PRO A 1 83 ? -25.111 11.541 20.327 1.00 57.88 83 PRO A C 1
ATOM 660 O O . PRO A 1 83 ? -25.605 11.803 21.421 1.00 57.88 83 PRO A O 1
ATOM 663 N N . SER A 1 84 ? -25.222 12.370 19.294 1.00 55.81 84 SER A N 1
ATOM 664 C CA . SER A 1 84 ? -25.941 13.647 19.340 1.00 55.81 84 SER A CA 1
ATOM 665 C C . SER A 1 84 ? -27.016 13.689 18.257 1.00 55.81 84 SER A C 1
ATOM 667 O O . SER A 1 84 ? -27.107 12.801 17.409 1.00 55.81 84 SER A O 1
ATOM 669 N N . GLN A 1 85 ? -27.840 14.741 18.232 1.00 52.09 85 GLN A N 1
ATOM 670 C CA . GLN A 1 85 ? -28.803 14.919 17.137 1.00 52.09 85 GLN A CA 1
ATOM 671 C C . GLN A 1 85 ? -28.128 15.058 15.757 1.00 52.09 85 GLN A C 1
ATOM 673 O O . GLN A 1 85 ? -28.774 14.766 14.753 1.00 52.09 85 GLN A O 1
ATOM 678 N N . VAL A 1 86 ? -26.845 15.446 15.718 1.00 56.31 86 VAL A N 1
ATOM 679 C CA . VAL A 1 86 ? -26.032 15.602 14.498 1.00 56.31 86 VAL A CA 1
ATOM 680 C C . VAL A 1 86 ? -25.270 14.315 14.150 1.00 56.31 86 VAL A C 1
ATOM 682 O O . VAL A 1 86 ? -25.069 14.020 12.977 1.00 56.31 86 VAL A O 1
ATOM 685 N N . PHE A 1 87 ? -24.891 13.518 15.154 1.00 50.12 87 PHE A N 1
ATOM 686 C CA . PHE A 1 87 ? -24.164 12.255 14.995 1.00 50.12 87 PHE A CA 1
ATOM 687 C C . PHE A 1 87 ? -24.964 11.115 15.633 1.00 50.12 87 PHE A C 1
ATOM 689 O O . PHE A 1 87 ? -24.814 10.808 16.816 1.00 50.12 87 PHE A O 1
ATOM 696 N N . LYS A 1 88 ? -25.852 10.496 14.849 1.00 55.75 88 LYS A N 1
ATOM 697 C CA . LYS A 1 88 ? -26.612 9.316 15.276 1.00 55.75 88 LYS A CA 1
ATOM 698 C C . LYS A 1 88 ? -25.903 8.056 14.799 1.00 55.75 88 LYS A C 1
ATOM 700 O O . LYS A 1 88 ? -25.892 7.767 13.605 1.00 55.75 88 LYS A O 1
ATOM 705 N N . PHE A 1 89 ? -25.349 7.281 15.724 1.00 60.12 89 PHE A N 1
ATOM 706 C CA . PHE A 1 89 ? -24.958 5.910 15.411 1.00 60.12 89 PHE A CA 1
ATOM 707 C C . PHE A 1 89 ? -26.222 5.062 15.212 1.00 60.12 89 PHE A C 1
ATOM 709 O O . PHE A 1 89 ? -27.203 5.219 15.934 1.00 60.12 89 PHE A O 1
ATOM 716 N N . ALA A 1 90 ? -26.217 4.156 14.232 1.00 58.91 90 ALA A N 1
ATOM 717 C CA . ALA A 1 90 ? -27.379 3.337 13.851 1.00 58.91 90 ALA A CA 1
ATOM 718 C C . ALA A 1 90 ? -27.755 2.235 14.875 1.00 58.91 90 ALA A C 1
ATOM 720 O O . ALA A 1 90 ? -28.417 1.251 14.529 1.00 58.91 90 ALA A O 1
ATOM 721 N N . SER A 1 91 ? -27.277 2.354 16.115 1.00 58.94 91 SER A N 1
ATOM 722 C CA . SER A 1 91 ? -27.401 1.359 17.173 1.00 58.94 91 SER A CA 1
ATOM 723 C C . SER A 1 91 ? -27.592 2.044 18.520 1.00 58.94 91 SER A C 1
ATOM 725 O O . SER A 1 91 ? -26.740 2.820 18.944 1.00 58.94 91 SER A O 1
ATOM 727 N N . ASP A 1 92 ? -28.650 1.651 19.228 1.00 58.59 92 ASP A N 1
ATOM 728 C CA . ASP A 1 92 ? -28.921 2.047 20.617 1.00 58.59 92 ASP A CA 1
ATOM 729 C C . ASP A 1 92 ? -28.002 1.319 21.620 1.00 58.59 92 ASP A C 1
ATOM 731 O O . ASP A 1 92 ? -28.048 1.561 22.825 1.00 58.59 92 ASP A O 1
ATOM 735 N N . LYS A 1 93 ? -27.176 0.380 21.137 1.00 60.50 93 LYS A N 1
ATOM 736 C CA . LYS A 1 93 ? -26.219 -0.367 21.956 1.00 60.50 93 LYS A CA 1
ATOM 737 C C . LYS A 1 93 ? -24.898 0.381 22.051 1.00 60.50 93 LYS A C 1
ATOM 739 O O . LYS A 1 93 ? -24.230 0.587 21.037 1.00 60.50 93 LYS A O 1
ATOM 744 N N . THR A 1 94 ? -24.488 0.674 23.281 1.00 67.06 94 THR A N 1
ATOM 745 C CA . THR A 1 94 ? -23.136 1.129 23.605 1.00 67.06 94 THR A CA 1
ATOM 746 C C . THR A 1 94 ? -22.124 0.061 23.193 1.00 67.06 94 THR A C 1
ATOM 748 O O . THR A 1 94 ? -22.183 -1.080 23.657 1.00 67.06 94 THR A O 1
ATOM 751 N N . ILE A 1 95 ? -21.195 0.419 22.309 1.00 71.44 95 ILE A N 1
ATOM 752 C CA . ILE A 1 95 ? -20.104 -0.466 21.892 1.00 71.44 95 ILE A CA 1
ATOM 753 C C . ILE A 1 95 ? -18.990 -0.362 22.930 1.00 71.44 95 ILE A C 1
ATOM 755 O O . ILE A 1 95 ? -18.568 0.736 23.286 1.00 71.44 95 ILE A O 1
ATOM 759 N N . SER A 1 96 ? -18.503 -1.497 23.433 1.00 76.62 96 SER A N 1
ATOM 760 C CA . SER A 1 96 ? -17.386 -1.468 24.378 1.00 76.62 96 SER A CA 1
ATOM 761 C C . SER A 1 96 ? -16.105 -0.982 23.687 1.00 76.62 96 SER A C 1
ATOM 763 O O . SER A 1 96 ? -15.845 -1.341 22.535 1.00 76.62 96 SER A O 1
ATOM 765 N N . LYS A 1 97 ? -15.254 -0.232 24.405 1.00 76.56 97 LYS A N 1
ATOM 766 C CA . LYS A 1 97 ? -13.931 0.186 23.900 1.00 76.56 97 LYS A CA 1
ATOM 767 C C . LYS A 1 97 ? -13.117 -1.012 23.386 1.00 76.56 97 LYS A C 1
ATOM 769 O O . LYS A 1 97 ? -12.502 -0.939 22.329 1.00 76.56 97 LYS A O 1
ATOM 774 N N . SER A 1 98 ? -13.166 -2.138 24.106 1.00 76.69 98 SER A N 1
ATOM 775 C CA . SER A 1 98 ? -12.481 -3.383 23.732 1.00 76.69 98 SER A CA 1
ATOM 776 C C . SER A 1 98 ? -12.947 -3.925 22.377 1.00 76.69 98 SER A C 1
ATOM 778 O O . SER A 1 98 ? -12.124 -4.365 21.574 1.00 76.69 98 SER A O 1
ATOM 780 N N . THR A 1 99 ? -14.247 -3.842 22.082 1.00 76.50 99 THR A N 1
ATOM 781 C CA . THR A 1 99 ? -14.800 -4.234 20.780 1.00 76.50 99 THR A CA 1
ATOM 782 C C . THR A 1 99 ? -14.279 -3.331 19.665 1.00 76.50 99 THR A C 1
ATOM 784 O O . THR A 1 99 ? -13.842 -3.849 18.643 1.00 76.50 99 THR A O 1
ATOM 787 N N . ILE A 1 100 ? -14.259 -2.009 19.872 1.00 77.62 100 ILE A N 1
ATOM 788 C CA . ILE A 1 100 ? -13.739 -1.044 18.886 1.00 77.62 100 ILE A CA 1
ATOM 789 C C . ILE A 1 100 ? -12.271 -1.354 18.569 1.00 77.62 100 ILE A C 1
ATOM 791 O O . ILE A 1 100 ? -11.917 -1.508 17.403 1.00 77.62 100 ILE A O 1
ATOM 795 N N . PHE A 1 101 ? -11.437 -1.542 19.596 1.00 77.12 101 PHE A N 1
ATOM 796 C CA . PHE A 1 101 ? -10.024 -1.883 19.405 1.00 77.12 101 PHE A CA 1
ATOM 797 C C . PHE A 1 101 ? -9.810 -3.218 18.711 1.00 77.12 101 PHE A C 1
ATOM 799 O O . PHE A 1 101 ? -8.950 -3.328 17.843 1.00 77.12 101 PHE A O 1
ATOM 806 N N . THR A 1 102 ? -10.593 -4.229 19.076 1.00 77.94 102 THR A N 1
ATOM 807 C CA . THR A 1 102 ? -10.488 -5.554 18.463 1.00 77.94 102 THR A CA 1
ATOM 808 C C . THR A 1 102 ? -10.813 -5.495 16.971 1.00 77.94 102 THR A C 1
ATOM 810 O O . THR A 1 102 ? -10.093 -6.081 16.168 1.00 77.94 102 THR A O 1
ATOM 813 N N . LEU A 1 103 ? -11.857 -4.752 16.587 1.00 76.38 103 LEU A N 1
ATOM 814 C CA . LEU A 1 103 ? -12.229 -4.569 15.183 1.00 76.38 103 LEU A CA 1
ATOM 815 C C . LEU A 1 103 ? -11.179 -3.752 14.419 1.00 76.38 103 LEU A C 1
ATOM 817 O O . LEU A 1 103 ? -10.784 -4.155 13.329 1.00 76.38 103 LEU A O 1
ATOM 821 N N . ALA A 1 104 ? -10.667 -2.668 15.010 1.00 79.44 104 ALA A N 1
ATOM 822 C CA . ALA A 1 104 ? -9.588 -1.882 14.413 1.00 79.44 104 ALA A CA 1
ATOM 823 C C . ALA A 1 104 ? -8.317 -2.723 14.199 1.00 79.44 104 ALA A C 1
ATOM 825 O O . ALA A 1 104 ? -7.680 -2.624 13.155 1.00 79.44 104 ALA A O 1
ATOM 826 N N . ALA A 1 105 ? -7.967 -3.595 15.148 1.00 79.00 105 ALA A N 1
ATOM 827 C CA . ALA A 1 105 ? -6.820 -4.489 15.022 1.00 79.00 105 ALA A CA 1
ATOM 828 C C . ALA A 1 105 ? -7.016 -5.554 13.930 1.00 79.00 105 ALA A C 1
ATOM 830 O O . ALA A 1 105 ? -6.064 -5.869 13.219 1.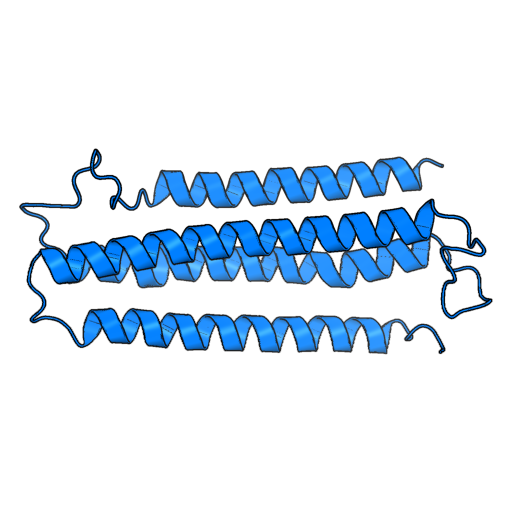00 79.00 105 ALA A O 1
ATOM 831 N N . TYR A 1 106 ? -8.232 -6.094 13.773 1.00 79.81 106 TYR A N 1
ATOM 832 C CA . TYR A 1 106 ? -8.537 -7.023 12.679 1.00 79.81 106 TYR A CA 1
ATOM 833 C C . TYR A 1 106 ? -8.459 -6.384 11.304 1.00 79.81 106 TYR A C 1
ATOM 835 O O . TYR A 1 106 ? -8.100 -7.085 10.366 1.00 79.81 106 TYR A O 1
ATOM 843 N N . GLN A 1 107 ? -8.736 -5.086 11.199 1.00 76.56 107 GLN A N 1
ATOM 844 C CA . GLN A 1 107 ? -8.517 -4.340 9.967 1.00 76.56 107 GLN A CA 1
ATOM 845 C C . GLN A 1 107 ? -7.019 -4.076 9.744 1.00 76.56 107 GLN A C 1
ATOM 847 O O . GLN A 1 107 ? -6.470 -4.449 8.719 1.00 76.56 107 GLN A O 1
ATOM 852 N N . LEU A 1 108 ? -6.332 -3.479 10.724 1.00 78.38 108 LEU A N 1
ATOM 853 C CA . LEU A 1 108 ? -4.992 -2.912 10.526 1.00 78.38 108 LEU A CA 1
ATOM 854 C C . LEU A 1 108 ? -3.862 -3.944 10.470 1.00 78.38 108 LEU A C 1
ATOM 856 O O . LEU A 1 108 ? -2.873 -3.725 9.777 1.00 78.38 108 LEU A O 1
ATOM 860 N N . ALA A 1 109 ? -3.951 -5.043 11.225 1.00 77.81 109 ALA A N 1
ATOM 861 C CA . ALA A 1 109 ? -2.846 -6.001 11.288 1.00 77.81 109 ALA A CA 1
ATOM 862 C C . ALA A 1 109 ? -2.618 -6.747 9.956 1.00 77.81 109 ALA A C 1
ATOM 864 O O . ALA A 1 109 ? -1.460 -6.841 9.539 1.00 77.81 109 ALA A O 1
ATOM 865 N N . PRO A 1 110 ? -3.663 -7.252 9.267 1.00 77.00 110 PRO A N 1
ATOM 866 C CA . PRO A 1 110 ? -3.519 -7.757 7.905 1.00 77.00 110 PRO A CA 1
ATOM 867 C C . PRO A 1 110 ? -3.034 -6.673 6.939 1.00 77.00 110 PRO A C 1
ATOM 869 O O . PRO A 1 110 ? -2.099 -6.939 6.189 1.00 77.00 110 PRO A O 1
ATOM 872 N N . GLU A 1 111 ? -3.591 -5.461 7.023 1.00 78.81 111 GLU A N 1
ATOM 873 C CA . GLU A 1 111 ? -3.265 -4.341 6.128 1.00 78.81 111 GLU A CA 1
ATOM 874 C C . GLU A 1 111 ? -1.766 -4.036 6.112 1.00 78.81 111 GLU A C 1
ATOM 876 O O . GLU A 1 111 ? -1.103 -4.117 5.084 1.00 78.81 111 GLU A O 1
ATOM 881 N N . ILE A 1 112 ? -1.168 -3.853 7.294 1.00 78.31 112 ILE A N 1
ATOM 882 C CA . ILE A 1 112 ? 0.267 -3.565 7.433 1.00 78.31 112 ILE A CA 1
ATOM 883 C C . ILE A 1 112 ? 1.134 -4.652 6.775 1.00 78.31 112 ILE A C 1
ATOM 885 O O . ILE A 1 112 ? 2.161 -4.351 6.153 1.00 78.31 112 ILE A O 1
ATOM 889 N N . ALA A 1 113 ? 0.750 -5.923 6.918 1.00 79.50 113 ALA A N 1
ATOM 890 C CA . ALA A 1 113 ? 1.490 -7.038 6.336 1.00 79.50 113 ALA A CA 1
ATOM 891 C C . ALA A 1 113 ? 1.366 -7.068 4.805 1.00 79.50 113 ALA A C 1
ATOM 893 O O . ALA A 1 113 ? 2.361 -7.287 4.103 1.00 79.50 113 ALA A O 1
ATOM 894 N N . LEU A 1 114 ? 0.163 -6.829 4.287 1.00 81.62 114 LEU A N 1
ATOM 895 C CA . LEU A 1 114 ? -0.134 -6.837 2.857 1.00 81.62 114 LEU A CA 1
ATOM 896 C C . LEU A 1 114 ? 0.467 -5.632 2.152 1.00 81.62 114 LEU A C 1
ATOM 898 O O . LEU A 1 114 ? 1.086 -5.785 1.100 1.00 81.62 114 LEU A O 1
ATOM 902 N N . ASP A 1 115 ? 0.437 -4.476 2.793 1.00 79.88 115 ASP A N 1
ATOM 903 C CA . ASP A 1 115 ? 1.114 -3.275 2.345 1.00 79.88 115 ASP A CA 1
ATOM 904 C C . ASP A 1 115 ? 2.614 -3.462 2.263 1.00 79.88 115 ASP A C 1
ATOM 906 O O . ASP A 1 115 ? 3.263 -3.027 1.307 1.00 79.88 115 ASP A O 1
ATOM 910 N N . PHE A 1 116 ? 3.217 -4.079 3.284 1.00 78.06 116 PHE A N 1
ATOM 911 C CA . PHE A 1 116 ? 4.634 -4.432 3.261 1.00 78.06 116 PHE A CA 1
ATOM 912 C C . PHE A 1 116 ? 4.963 -5.329 2.069 1.00 78.06 116 PHE A C 1
ATOM 914 O O . PHE A 1 116 ? 5.879 -5.009 1.305 1.00 78.06 116 PHE A O 1
ATOM 921 N N . TYR A 1 117 ? 4.181 -6.389 1.872 1.00 82.38 117 TYR A N 1
ATOM 922 C CA . TYR A 1 117 ? 4.310 -7.277 0.722 1.00 82.38 117 TYR A CA 1
ATOM 923 C C . TYR A 1 117 ? 4.168 -6.521 -0.607 1.00 82.38 117 TYR A C 1
ATOM 925 O O . TYR A 1 117 ? 5.031 -6.645 -1.478 1.00 82.38 117 TYR A O 1
ATOM 933 N N . ALA A 1 118 ? 3.138 -5.695 -0.761 1.00 80.06 118 ALA A N 1
ATOM 934 C CA . ALA A 1 118 ? 2.850 -5.002 -2.006 1.00 80.06 118 ALA A CA 1
ATOM 935 C C . ALA A 1 118 ? 3.930 -3.966 -2.344 1.00 80.06 118 ALA A C 1
ATOM 937 O O . ALA A 1 118 ? 4.423 -3.944 -3.469 1.00 80.06 118 ALA A O 1
ATOM 938 N N . THR A 1 119 ? 4.404 -3.188 -1.364 1.00 78.88 119 THR A N 1
ATOM 939 C CA . THR A 1 119 ? 5.561 -2.298 -1.558 1.00 78.88 119 THR A CA 1
ATOM 940 C C . THR A 1 119 ? 6.810 -3.080 -1.950 1.00 78.88 119 THR A C 1
ATOM 942 O O . THR A 1 119 ? 7.532 -2.666 -2.855 1.00 78.88 119 THR A O 1
ATOM 945 N N . PHE A 1 120 ? 7.087 -4.216 -1.305 1.00 78.31 120 PHE A N 1
ATOM 946 C CA . PHE A 1 120 ? 8.241 -5.040 -1.661 1.00 78.31 120 PHE A CA 1
ATOM 947 C C . PHE A 1 120 ? 8.143 -5.537 -3.110 1.00 78.31 120 PHE A C 1
ATOM 949 O O . PHE A 1 120 ? 9.099 -5.405 -3.877 1.00 78.31 120 PHE A O 1
ATOM 956 N N . MET A 1 121 ? 6.983 -6.060 -3.508 1.00 76.56 121 MET A N 1
ATOM 957 C CA . MET A 1 121 ? 6.742 -6.557 -4.863 1.00 76.56 121 MET A CA 1
ATOM 958 C C . MET A 1 121 ? 6.831 -5.445 -5.911 1.00 76.56 121 MET A C 1
ATOM 960 O O . MET A 1 121 ? 7.481 -5.625 -6.946 1.00 76.56 121 MET A O 1
ATOM 964 N N . GLU A 1 122 ? 6.243 -4.280 -5.633 1.00 79.56 122 GLU A N 1
ATOM 965 C CA . GLU A 1 122 ? 6.249 -3.143 -6.550 1.00 79.56 122 GLU A CA 1
ATOM 966 C C . GLU A 1 122 ? 7.663 -2.596 -6.754 1.00 79.56 122 GLU A C 1
ATOM 968 O O . GLU A 1 122 ? 8.121 -2.471 -7.891 1.00 79.56 122 GLU A O 1
ATOM 973 N N . ILE A 1 123 ? 8.404 -2.367 -5.669 1.00 76.31 123 ILE A N 1
ATOM 974 C CA . ILE A 1 123 ? 9.743 -1.771 -5.712 1.00 76.31 123 ILE A CA 1
ATOM 975 C C . ILE A 1 123 ? 10.798 -2.779 -6.189 1.00 76.31 123 ILE A C 1
ATOM 977 O O . ILE A 1 123 ? 11.546 -2.490 -7.125 1.00 76.31 123 ILE A O 1
ATOM 981 N N . LEU A 1 124 ? 10.899 -3.952 -5.552 1.00 71.25 124 LEU A N 1
ATOM 982 C CA . LEU A 1 124 ? 12.019 -4.878 -5.758 1.00 71.25 124 LEU A CA 1
ATOM 983 C C . LEU A 1 124 ? 11.774 -5.936 -6.826 1.00 71.25 124 LEU A C 1
ATOM 985 O O . LEU A 1 124 ? 12.716 -6.246 -7.557 1.00 71.25 124 LEU A O 1
ATOM 989 N N . ALA A 1 125 ? 10.571 -6.504 -6.905 1.00 66.19 125 ALA A N 1
ATOM 990 C CA . ALA A 1 125 ? 10.314 -7.628 -7.805 1.00 66.19 125 ALA A CA 1
ATOM 991 C C . ALA A 1 125 ? 9.974 -7.166 -9.231 1.00 66.19 125 ALA A C 1
ATOM 993 O O . ALA A 1 125 ? 10.454 -7.764 -10.194 1.00 66.19 125 ALA A O 1
ATOM 994 N N . GLY A 1 126 ? 9.200 -6.084 -9.385 1.00 70.19 126 GLY A N 1
ATOM 995 C CA . GLY A 1 126 ? 8.779 -5.604 -10.705 1.00 70.19 126 GLY A CA 1
ATOM 996 C C . GLY A 1 126 ? 9.495 -4.348 -11.196 1.00 70.19 126 GLY A C 1
ATOM 997 O O . GLY A 1 126 ? 10.243 -4.424 -12.171 1.00 70.19 126 GLY A O 1
ATOM 998 N N . LEU A 1 127 ? 9.289 -3.185 -10.560 1.00 75.00 127 LEU A N 1
ATOM 999 C CA . LEU A 1 127 ? 9.740 -1.900 -11.125 1.00 75.00 127 LEU A CA 1
ATOM 1000 C C . LEU A 1 127 ? 11.263 -1.811 -11.258 1.00 75.00 127 LEU A C 1
ATOM 1002 O O . LEU A 1 127 ? 11.755 -1.329 -12.283 1.00 75.00 127 LEU A O 1
ATOM 1006 N N . LYS A 1 128 ? 12.006 -2.342 -10.277 1.00 68.19 128 LYS A N 1
ATOM 1007 C CA . LYS A 1 128 ? 13.468 -2.506 -10.344 1.00 68.19 128 LYS A CA 1
ATOM 1008 C C . LYS A 1 128 ? 13.896 -3.343 -11.548 1.00 68.19 128 LYS A C 1
ATOM 1010 O O . LYS A 1 128 ? 14.815 -2.948 -12.257 1.00 68.19 128 LYS A O 1
ATOM 1015 N N . THR A 1 129 ? 13.262 -4.492 -11.758 1.00 64.81 129 THR A N 1
ATOM 1016 C CA . THR A 1 129 ? 13.606 -5.419 -12.843 1.00 64.81 129 THR A CA 1
ATOM 1017 C C . THR A 1 129 ? 13.364 -4.764 -14.198 1.00 64.81 129 THR A C 1
ATOM 1019 O O . THR A 1 129 ? 14.229 -4.813 -15.064 1.00 64.81 129 THR A O 1
ATOM 1022 N N . VAL A 1 130 ? 12.248 -4.046 -14.359 1.00 65.56 130 VAL A N 1
ATOM 1023 C CA . VAL A 1 130 ? 11.932 -3.348 -15.615 1.00 65.56 130 VAL A CA 1
ATOM 1024 C C . VAL A 1 130 ? 12.927 -2.224 -15.917 1.00 65.56 130 VAL A C 1
ATOM 1026 O O . VAL A 1 130 ? 13.394 -2.118 -17.047 1.00 65.56 130 VAL A O 1
ATOM 1029 N N . HIS A 1 131 ? 13.315 -1.430 -14.915 1.00 66.06 131 HIS A N 1
ATOM 1030 C CA . HIS A 1 131 ? 14.298 -0.360 -15.114 1.00 66.06 131 HIS A CA 1
ATOM 1031 C C . HIS A 1 131 ? 15.700 -0.899 -15.424 1.00 66.06 131 HIS A C 1
ATOM 1033 O O . HIS A 1 131 ? 16.414 -0.298 -16.209 1.00 66.06 131 HIS A O 1
ATOM 1039 N N . VAL A 1 132 ? 16.112 -2.031 -14.851 1.00 60.62 132 VAL A N 1
ATOM 1040 C CA . VAL A 1 132 ? 17.438 -2.608 -15.139 1.00 60.62 132 VAL A CA 1
ATOM 1041 C C . VAL A 1 132 ? 17.470 -3.329 -16.491 1.00 60.62 132 VAL A C 1
ATOM 1043 O O . VAL A 1 132 ? 18.479 -3.266 -17.186 1.00 60.62 132 VAL A O 1
ATOM 1046 N N . CYS A 1 133 ? 16.394 -4.024 -16.864 1.00 56.00 133 CYS A N 1
ATOM 1047 C CA . CYS A 1 133 ? 16.363 -4.843 -18.077 1.00 56.00 133 CYS A CA 1
ATOM 1048 C C . CYS A 1 133 ? 16.054 -4.054 -19.356 1.00 56.00 133 CYS A C 1
ATOM 1050 O O . CYS A 1 133 ? 16.481 -4.483 -20.424 1.00 56.00 133 CYS A O 1
ATOM 1052 N N . TYR A 1 134 ? 15.319 -2.939 -19.270 1.00 56.97 134 TYR A N 1
ATOM 1053 C CA . TYR A 1 134 ? 14.788 -2.253 -20.457 1.00 56.97 134 TYR A CA 1
ATOM 1054 C C . TYR A 1 134 ? 15.152 -0.765 -20.561 1.00 56.97 134 TYR A C 1
ATOM 1056 O O . TYR A 1 134 ? 14.937 -0.167 -21.612 1.00 56.97 134 TYR A O 1
ATOM 1064 N N . TRP A 1 135 ? 15.746 -0.165 -19.522 1.00 59.50 135 TRP A N 1
ATOM 1065 C CA . TRP A 1 135 ? 16.304 1.190 -19.586 1.00 59.50 135 TRP A CA 1
ATOM 1066 C C . TRP A 1 135 ? 17.830 1.123 -19.720 1.00 59.50 135 TRP A C 1
ATOM 1068 O O . TRP A 1 135 ? 18.500 0.426 -18.961 1.00 59.50 135 TRP A O 1
ATOM 1078 N N . ASN A 1 136 ? 18.388 1.859 -20.684 1.00 51.34 136 ASN A N 1
ATOM 1079 C CA . ASN A 1 136 ? 19.812 1.834 -21.020 1.00 51.34 136 ASN A CA 1
ATOM 1080 C C . ASN A 1 136 ? 20.713 2.249 -19.824 1.00 51.34 136 ASN A C 1
ATOM 1082 O O . ASN A 1 136 ? 20.593 3.376 -19.344 1.00 51.34 136 ASN A O 1
ATOM 1086 N N . PRO A 1 137 ? 21.659 1.400 -19.373 1.00 44.53 137 PRO A N 1
ATOM 1087 C CA . PRO A 1 137 ? 22.630 1.730 -18.325 1.00 44.53 137 PRO A CA 1
ATOM 1088 C C . PRO A 1 137 ? 23.624 2.848 -18.690 1.00 44.53 137 PRO A C 1
ATOM 1090 O O . PRO A 1 137 ? 24.160 3.492 -17.793 1.00 44.53 137 PRO A O 1
ATOM 1093 N N . SER A 1 138 ? 23.888 3.095 -19.979 1.00 39.62 138 SER A N 1
ATOM 1094 C CA . SER A 1 138 ? 24.851 4.108 -20.456 1.00 39.62 138 SER A CA 1
ATOM 1095 C C . SER A 1 138 ? 24.343 5.544 -20.311 1.00 39.62 138 SER A C 1
ATOM 1097 O O . SER A 1 138 ? 25.133 6.472 -20.182 1.00 39.62 138 SER A O 1
ATOM 1099 N N . THR A 1 139 ? 23.023 5.716 -20.319 1.00 47.94 139 THR A N 1
ATOM 1100 C CA . THR A 1 139 ? 22.304 6.954 -19.974 1.00 47.94 139 THR A CA 1
ATOM 1101 C C . THR A 1 139 ? 21.514 6.757 -18.681 1.00 47.94 139 THR A C 1
ATOM 1103 O O . THR A 1 139 ? 20.492 7.410 -18.465 1.00 47.94 139 THR A O 1
ATOM 1106 N N . GLY A 1 140 ? 21.964 5.785 -17.870 1.00 48.66 140 GLY A N 1
ATOM 1107 C CA . GLY A 1 140 ? 21.279 5.247 -16.706 1.00 48.66 140 GLY A CA 1
ATOM 1108 C C . GLY A 1 140 ? 20.643 6.352 -15.895 1.00 48.66 140 GLY A C 1
ATOM 1109 O O . GLY A 1 140 ? 21.281 7.375 -15.677 1.00 48.66 140 GLY A O 1
ATOM 1110 N N . SER A 1 141 ? 19.381 6.120 -15.520 1.00 56.41 141 SER A N 1
ATOM 1111 C CA . SER A 1 141 ? 18.531 6.975 -14.697 1.00 56.41 141 SER A CA 1
ATOM 1112 C C . SER A 1 141 ? 19.362 7.979 -13.899 1.00 56.41 141 SER A C 1
ATOM 1114 O O . SER A 1 141 ? 19.900 7.634 -12.845 1.00 56.41 141 SER A O 1
ATOM 1116 N N . ASP A 1 142 ? 19.542 9.169 -14.469 1.00 57.34 142 ASP A N 1
ATOM 1117 C CA . ASP A 1 142 ? 20.345 10.217 -13.859 1.00 57.34 142 ASP A CA 1
ATOM 1118 C C . ASP A 1 142 ? 19.826 10.386 -12.424 1.00 57.34 142 ASP A C 1
ATOM 1120 O O . ASP A 1 142 ? 18.630 10.626 -12.262 1.00 57.34 142 ASP A O 1
ATOM 1124 N N . PRO A 1 143 ? 20.646 10.195 -11.375 1.00 58.62 143 PRO A N 1
ATOM 1125 C CA . PRO A 1 143 ? 20.179 10.291 -9.993 1.00 58.62 143 PRO A CA 1
ATOM 1126 C C . PRO A 1 143 ? 19.640 11.689 -9.658 1.00 58.62 143 PRO A C 1
ATOM 1128 O O . PRO A 1 143 ? 18.932 11.854 -8.665 1.00 58.62 143 PRO A O 1
ATOM 1131 N N . THR A 1 144 ? 19.938 12.688 -10.493 1.00 62.25 144 THR A N 1
ATOM 1132 C CA . THR A 1 144 ? 19.371 14.039 -10.425 1.00 62.25 144 THR A CA 1
ATOM 1133 C C . THR A 1 144 ? 18.067 14.193 -11.220 1.00 62.25 144 THR A C 1
ATOM 1135 O O . THR A 1 144 ? 17.329 15.159 -11.021 1.00 62.25 144 THR A O 1
ATOM 1138 N N . SER A 1 145 ? 17.711 13.221 -12.065 1.00 62.38 145 SER A N 1
ATOM 1139 C CA . SER A 1 145 ? 16.436 13.191 -12.777 1.00 62.38 145 SER A CA 1
ATOM 1140 C C . SER A 1 145 ? 15.277 13.047 -11.800 1.00 62.38 145 SER A C 1
ATOM 1142 O O . SER A 1 145 ? 15.211 12.132 -10.980 1.00 62.38 145 SER A O 1
ATOM 1144 N N . GLN A 1 146 ? 14.263 13.891 -11.968 1.00 59.97 146 GLN A N 1
ATOM 1145 C CA . GLN A 1 146 ? 12.991 13.759 -11.254 1.00 59.97 146 GLN A CA 1
ATOM 1146 C C . GLN A 1 146 ? 12.292 12.404 -11.494 1.00 59.97 146 GLN A C 1
ATOM 1148 O O . GLN A 1 146 ? 11.409 12.028 -10.719 1.00 59.97 146 GLN A O 1
ATOM 1153 N N . TYR A 1 147 ? 12.682 11.662 -12.536 1.00 60.22 147 TYR A N 1
ATOM 1154 C CA . TYR A 1 147 ? 12.155 10.338 -12.882 1.00 60.22 147 TYR A CA 1
ATOM 1155 C C . TYR A 1 147 ? 13.025 9.188 -12.360 1.00 60.22 147 TYR A C 1
ATOM 1157 O O . TYR A 1 147 ? 12.685 8.029 -12.582 1.00 60.22 147 TYR A O 1
ATOM 1165 N N . TYR A 1 148 ? 14.115 9.498 -11.647 1.00 65.44 148 TYR A N 1
ATOM 1166 C CA . TYR A 1 148 ? 14.918 8.509 -10.942 1.00 65.44 148 TYR A CA 1
ATOM 1167 C C . TYR A 1 148 ? 14.085 7.801 -9.875 1.00 65.44 148 TYR A C 1
ATOM 1169 O O . TYR A 1 148 ? 13.307 8.428 -9.138 1.00 65.44 148 TYR A O 1
ATOM 1177 N N . PHE A 1 149 ? 14.284 6.488 -9.817 1.00 66.06 149 PHE A N 1
ATOM 1178 C CA . PHE A 1 149 ? 13.711 5.612 -8.816 1.00 66.06 149 PHE A CA 1
ATOM 1179 C C . PHE A 1 149 ? 14.813 5.170 -7.848 1.00 66.06 149 PHE A C 1
ATOM 1181 O O . PHE A 1 149 ? 15.647 4.319 -8.181 1.00 66.06 149 PHE A O 1
ATOM 1188 N N . ASP A 1 150 ? 14.828 5.752 -6.648 1.00 67.62 150 ASP A N 1
ATOM 1189 C CA . ASP A 1 150 ? 15.824 5.430 -5.631 1.00 67.62 150 ASP A CA 1
ATOM 1190 C C . ASP A 1 150 ? 15.373 4.187 -4.870 1.00 67.62 150 ASP A C 1
ATOM 1192 O O . ASP A 1 150 ? 14.636 4.256 -3.894 1.00 67.62 150 ASP A O 1
ATOM 1196 N N . ARG A 1 151 ? 15.835 3.018 -5.313 1.00 66.44 151 ARG A N 1
ATOM 1197 C CA . ARG A 1 151 ? 15.419 1.721 -4.755 1.00 66.44 151 ARG A CA 1
ATOM 1198 C C . ARG A 1 151 ? 15.539 1.641 -3.235 1.00 66.44 151 ARG A C 1
ATOM 1200 O O . ARG A 1 151 ? 14.683 1.033 -2.600 1.00 66.44 151 ARG A O 1
ATOM 1207 N N . PHE A 1 152 ? 16.615 2.187 -2.669 1.00 67.25 152 PHE A N 1
ATOM 1208 C CA . PHE A 1 152 ? 16.839 2.138 -1.228 1.00 67.25 152 PHE A CA 1
ATOM 1209 C C . PHE A 1 152 ? 16.130 3.303 -0.545 1.00 67.25 152 PHE A C 1
ATOM 1211 O O . PHE A 1 152 ? 15.385 3.080 0.404 1.00 67.25 152 PHE A O 1
ATOM 1218 N N . GLY A 1 153 ? 16.283 4.524 -1.063 1.00 69.62 153 GLY A N 1
ATOM 1219 C CA . GLY A 1 153 ? 15.645 5.706 -0.489 1.00 69.62 153 GLY A CA 1
ATOM 1220 C C . GLY A 1 153 ? 14.119 5.633 -0.493 1.00 69.62 153 GLY A C 1
ATOM 1221 O O . GLY A 1 153 ? 13.496 5.932 0.519 1.00 69.62 153 GLY A O 1
ATOM 1222 N N . ASP A 1 154 ? 13.497 5.193 -1.584 1.00 71.75 154 ASP A N 1
ATOM 1223 C CA . ASP A 1 154 ? 12.039 5.103 -1.708 1.00 71.75 154 ASP A CA 1
ATOM 1224 C C . ASP A 1 154 ? 11.463 3.927 -0.905 1.00 71.75 154 ASP A C 1
ATOM 1226 O O . ASP A 1 154 ? 10.391 4.057 -0.314 1.00 71.75 154 ASP A O 1
ATOM 1230 N N . MET A 1 155 ? 12.204 2.824 -0.766 1.00 68.81 155 MET A N 1
ATOM 1231 C CA . MET A 1 155 ? 11.833 1.743 0.153 1.00 68.81 155 MET A CA 1
ATOM 1232 C C . MET A 1 155 ? 11.931 2.177 1.614 1.00 68.81 155 MET A C 1
ATOM 1234 O O . MET A 1 155 ? 11.019 1.909 2.391 1.00 68.81 155 MET A O 1
ATOM 1238 N N . VAL A 1 156 ? 13.014 2.862 1.990 1.00 70.75 156 VAL A N 1
ATOM 1239 C CA . VAL A 1 156 ? 13.200 3.394 3.344 1.00 70.75 156 VAL A CA 1
ATOM 1240 C C . VAL A 1 156 ? 12.123 4.425 3.660 1.00 70.75 156 VAL A C 1
ATOM 1242 O O . VAL A 1 156 ? 11.535 4.351 4.731 1.00 70.75 156 VAL A O 1
ATOM 1245 N N . LYS A 1 157 ? 11.789 5.331 2.732 1.00 73.88 157 LYS A N 1
ATOM 1246 C CA . LYS A 1 157 ? 10.666 6.269 2.899 1.00 73.88 157 LYS A CA 1
ATOM 1247 C C . LYS A 1 157 ? 9.354 5.527 3.125 1.00 73.88 157 LYS A C 1
ATOM 1249 O O . LYS A 1 157 ? 8.672 5.817 4.099 1.00 73.88 157 LYS A O 1
ATOM 1254 N N . ALA A 1 158 ? 9.023 4.548 2.281 1.00 69.31 158 ALA A N 1
ATOM 1255 C CA . ALA A 1 158 ? 7.797 3.768 2.435 1.00 69.31 158 ALA A CA 1
ATOM 1256 C C . ALA A 1 158 ? 7.766 3.007 3.772 1.00 69.31 158 ALA A C 1
ATOM 1258 O O . ALA A 1 158 ? 6.745 2.988 4.454 1.00 69.31 158 ALA A O 1
ATOM 1259 N N . PHE A 1 159 ? 8.892 2.424 4.187 1.00 69.25 159 PHE A N 1
ATOM 1260 C CA . PHE A 1 159 ? 9.017 1.735 5.469 1.00 69.25 159 PHE A CA 1
ATOM 1261 C C . PHE A 1 159 ? 8.891 2.685 6.666 1.00 69.25 159 PHE A C 1
ATOM 1263 O O . PHE A 1 159 ? 8.172 2.377 7.611 1.00 69.25 159 PHE A O 1
ATOM 1270 N N . ILE A 1 160 ? 9.551 3.845 6.630 1.00 73.31 160 ILE A N 1
ATOM 1271 C CA . ILE A 1 160 ? 9.453 4.861 7.684 1.00 73.31 160 ILE A CA 1
ATOM 1272 C C . ILE A 1 160 ? 8.016 5.361 7.789 1.00 73.31 160 ILE A C 1
ATOM 1274 O O . ILE A 1 160 ? 7.488 5.400 8.894 1.00 73.31 160 ILE A O 1
ATOM 1278 N N . THR A 1 161 ? 7.352 5.661 6.668 1.00 72.12 161 THR A N 1
ATOM 1279 C CA . THR A 1 161 ? 5.931 6.035 6.667 1.00 72.12 161 THR A CA 1
ATOM 1280 C C . THR A 1 161 ? 5.089 4.970 7.366 1.00 72.12 161 THR A C 1
ATOM 1282 O O . THR A 1 161 ? 4.311 5.300 8.260 1.00 72.12 161 THR A O 1
ATOM 1285 N N . LYS A 1 162 ? 5.304 3.685 7.057 1.00 68.81 162 LYS A N 1
ATOM 1286 C CA . LYS A 1 162 ? 4.607 2.570 7.721 1.00 68.81 162 LYS A CA 1
ATOM 1287 C C . LYS A 1 162 ? 4.887 2.505 9.213 1.00 68.81 162 LYS A C 1
ATOM 1289 O O . LYS A 1 162 ? 3.955 2.382 10.004 1.00 68.81 162 LYS A O 1
ATOM 1294 N N . LEU A 1 163 ? 6.153 2.602 9.609 1.00 66.44 163 LEU A N 1
ATOM 1295 C CA . LEU A 1 163 ? 6.559 2.523 11.007 1.00 66.44 163 LEU A CA 1
ATOM 1296 C C . LEU A 1 163 ? 5.990 3.695 11.811 1.00 66.44 163 LEU A C 1
ATOM 1298 O O . LEU A 1 163 ? 5.433 3.482 12.886 1.00 66.44 163 LEU A O 1
ATOM 1302 N N . THR A 1 164 ? 6.097 4.919 11.295 1.00 74.44 164 THR A N 1
ATOM 1303 C CA . THR A 1 164 ? 5.577 6.126 11.945 1.00 74.44 164 THR A CA 1
ATOM 1304 C C . THR A 1 164 ? 4.062 6.066 12.081 1.00 74.44 164 THR A C 1
ATOM 1306 O O . THR A 1 164 ? 3.555 6.342 13.165 1.00 74.44 164 THR A O 1
ATOM 1309 N N . MET A 1 165 ? 3.340 5.640 11.042 1.00 68.62 165 MET A N 1
ATOM 1310 C CA . MET A 1 165 ? 1.883 5.505 11.111 1.00 68.62 165 MET A CA 1
ATOM 1311 C C . MET A 1 165 ? 1.456 4.388 12.066 1.00 68.62 165 MET A C 1
ATOM 1313 O O . MET A 1 165 ? 0.616 4.614 12.931 1.00 68.62 165 MET A O 1
ATOM 1317 N N . THR A 1 166 ? 2.100 3.220 12.007 1.00 64.19 166 THR A N 1
ATOM 1318 C CA . THR A 1 166 ? 1.842 2.110 12.943 1.00 64.19 166 THR A CA 1
ATOM 1319 C C . THR A 1 166 ? 2.133 2.517 14.387 1.00 64.19 166 THR A C 1
ATOM 1321 O O . THR A 1 166 ? 1.381 2.179 15.302 1.00 64.19 166 THR A O 1
ATOM 1324 N N . THR A 1 167 ? 3.203 3.283 14.611 1.00 63.88 167 THR A N 1
ATOM 1325 C CA . THR A 1 167 ? 3.556 3.81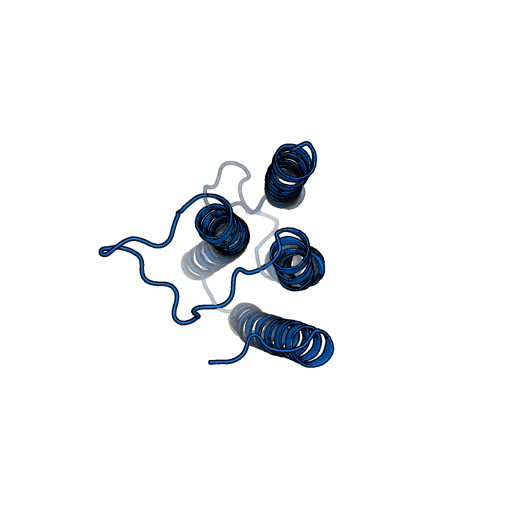6 15.934 1.00 63.88 167 THR A CA 1
ATOM 1326 C C . THR A 1 167 ? 2.517 4.828 16.401 1.00 63.88 167 THR A C 1
ATOM 1328 O O . THR A 1 167 ? 2.060 4.731 17.535 1.00 63.88 167 THR A O 1
ATOM 1331 N N . ALA A 1 168 ? 2.079 5.750 15.539 1.00 68.06 168 ALA A N 1
ATOM 1332 C CA . ALA A 1 168 ? 1.025 6.712 15.862 1.00 68.06 168 ALA A CA 1
ATOM 1333 C C . ALA A 1 168 ? -0.289 6.008 16.241 1.00 68.06 168 ALA A C 1
ATOM 1335 O O . ALA A 1 168 ? -0.904 6.347 17.253 1.00 68.06 168 ALA A O 1
ATOM 1336 N N . VAL A 1 169 ? -0.665 4.968 15.492 1.00 63.97 169 VAL A N 1
ATOM 1337 C CA . VAL A 1 169 ? -1.806 4.093 15.795 1.00 63.97 169 VAL A CA 1
ATOM 1338 C C . VAL A 1 169 ? -1.617 3.396 17.143 1.00 63.97 169 VAL A C 1
ATOM 1340 O O . VAL A 1 169 ? -2.510 3.428 17.985 1.00 63.97 169 VAL A O 1
ATOM 1343 N N . THR A 1 170 ? -0.450 2.802 17.388 1.00 58.28 170 THR A N 1
ATOM 1344 C CA . THR A 1 170 ? -0.160 2.081 18.638 1.00 58.28 170 THR A CA 1
ATOM 1345 C C . THR A 1 170 ? -0.202 3.021 19.842 1.00 58.28 170 THR A C 1
ATOM 1347 O O . THR A 1 170 ? -0.838 2.712 20.847 1.00 58.28 170 THR A O 1
ATOM 1350 N N . CYS A 1 171 ? 0.414 4.200 19.740 1.00 64.44 171 CYS A N 1
ATOM 1351 C CA . CYS A 1 171 ? 0.373 5.224 20.779 1.00 64.44 171 CYS A CA 1
ATOM 1352 C C . CYS A 1 171 ? -1.058 5.690 21.052 1.00 64.44 171 CYS A C 1
ATOM 1354 O O . CYS A 1 171 ? -1.431 5.836 22.212 1.00 64.44 171 CYS A O 1
ATOM 1356 N N . PHE A 1 172 ? -1.880 5.873 20.019 1.00 64.12 172 PHE A N 1
ATOM 1357 C CA . PHE A 1 172 ? -3.291 6.205 20.191 1.00 64.12 172 PHE A CA 1
ATOM 1358 C C . PHE A 1 172 ? -4.062 5.118 20.937 1.00 64.12 172 PHE A C 1
ATOM 1360 O O . PHE A 1 172 ? -4.740 5.418 21.919 1.00 64.12 172 PHE A O 1
ATOM 1367 N N . VAL A 1 173 ? -3.907 3.858 20.522 1.00 55.12 173 VAL A N 1
ATOM 1368 C CA . VAL A 1 173 ? -4.516 2.700 21.192 1.00 55.12 173 VAL A CA 1
ATOM 1369 C C . VAL A 1 173 ? -4.123 2.670 22.669 1.00 55.12 173 VAL A C 1
ATOM 1371 O O . VAL A 1 173 ? -4.986 2.564 23.538 1.00 55.12 173 VAL A O 1
ATOM 1374 N N . LEU A 1 174 ? -2.834 2.832 22.972 1.00 53.19 174 LEU A N 1
ATOM 1375 C CA . LEU A 1 174 ? -2.331 2.845 24.346 1.00 53.19 174 LEU A CA 1
ATOM 1376 C C . LEU A 1 174 ? -2.886 4.027 25.158 1.00 53.19 174 LEU A C 1
ATOM 1378 O O . LEU A 1 174 ? -3.318 3.830 26.291 1.00 53.19 174 LEU A O 1
ATOM 1382 N N . LEU A 1 175 ? -2.941 5.234 24.586 1.00 61.03 175 LEU A N 1
ATOM 1383 C CA . LEU A 1 175 ? -3.463 6.431 25.261 1.00 61.03 175 LEU A CA 1
ATOM 1384 C C . LEU A 1 175 ? -4.949 6.319 25.624 1.00 61.03 175 LEU A C 1
ATOM 1386 O O . LEU A 1 175 ? -5.376 6.868 26.640 1.00 61.03 175 LEU A O 1
ATOM 1390 N N . VAL A 1 176 ? -5.741 5.607 24.823 1.00 54.16 176 VAL A N 1
ATOM 1391 C CA . VAL A 1 176 ? -7.159 5.364 25.121 1.00 54.16 176 VAL A CA 1
ATOM 1392 C C . VAL A 1 176 ? -7.339 4.235 26.142 1.00 54.16 176 VAL A C 1
ATOM 1394 O O . VAL A 1 176 ? -8.238 4.319 26.979 1.00 54.16 176 VAL A O 1
ATOM 1397 N N . CYS A 1 177 ? -6.505 3.192 26.091 1.00 43.25 177 CYS A N 1
ATOM 1398 C CA . CYS A 1 177 ? -6.570 2.044 27.004 1.00 43.25 177 CYS A CA 1
ATOM 1399 C C . CYS A 1 177 ? -6.125 2.365 28.442 1.00 43.25 177 CYS A C 1
ATOM 1401 O O . CYS A 1 177 ? -6.468 1.619 29.354 1.00 43.25 177 CYS A O 1
ATOM 1403 N N . ILE A 1 178 ? -5.388 3.460 28.659 1.00 46.34 178 ILE A N 1
ATOM 1404 C CA . ILE A 1 178 ? -4.936 3.916 29.991 1.00 46.34 178 ILE A CA 1
ATOM 1405 C C . ILE A 1 178 ? -6.039 4.714 30.744 1.00 46.34 178 ILE A C 1
ATOM 1407 O O . ILE A 1 178 ? -5.813 5.188 31.856 1.00 46.34 178 ILE A O 1
ATOM 1411 N N . LYS A 1 179 ? -7.259 4.829 30.193 1.00 40.69 179 LYS A N 1
ATOM 1412 C CA . LYS A 1 179 ? -8.434 5.442 30.849 1.00 40.69 179 LYS A CA 1
ATOM 1413 C C . LYS A 1 179 ? -9.600 4.475 31.024 1.00 40.69 179 LYS A C 1
ATOM 1415 O O . LYS A 1 179 ? -10.170 4.484 32.131 1.00 40.69 179 LYS A O 1
#

Secondary structure (DSSP, 8-state):
-PPPPHHHHHHHHHHHHHHHHHHHHHHHHHHHHHHHTTTT--HHHHHHHHHHHHHHHHHHHHHHHHHHHHHHHHHHHHHH----SSS--S-SSPPPHHHHHHHHHHHHHHHHHHHHHHHHIIIIIIIHHHHHHHS-GGG---TTSTT---HHHHHHHHHHHHHHHHHHHHHHHHHHHT-

Organism: NCBI:txid722753

Radius of gyration: 20.81 Å; chains: 1; bounding box: 54×30×60 Å